Protein AF-A0A7S2LAG7-F1 (afdb_monomer)

Structure (mmCIF, N/CA/C/O backbone):
data_AF-A0A7S2LAG7-F1
#
_entry.id   AF-A0A7S2LAG7-F1
#
loop_
_atom_site.group_PDB
_atom_site.id
_atom_site.type_symbol
_atom_site.label_atom_id
_atom_site.label_alt_id
_atom_site.label_comp_id
_atom_site.label_asym_id
_atom_site.label_entity_id
_atom_site.label_seq_id
_atom_site.pdbx_PDB_ins_code
_atom_site.Cartn_x
_atom_site.Cartn_y
_atom_site.Cartn_z
_atom_site.occupancy
_atom_site.B_iso_or_equiv
_atom_site.auth_seq_id
_atom_site.auth_comp_id
_atom_site.auth_asym_id
_atom_site.auth_atom_id
_atom_site.pdbx_PDB_model_num
ATOM 1 N N . MET A 1 1 ? -1.759 -16.538 -9.264 1.00 62.31 1 MET A N 1
ATOM 2 C CA . MET A 1 1 ? -2.718 -16.82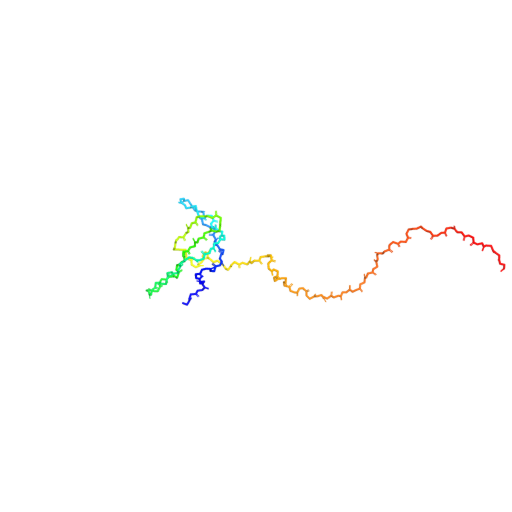0 -8.169 1.00 62.31 1 MET A CA 1
ATOM 3 C C . MET A 1 1 ? -2.708 -15.567 -7.335 1.00 62.31 1 MET A C 1
ATOM 5 O O . MET A 1 1 ? -1.710 -15.325 -6.679 1.00 62.31 1 MET A O 1
ATOM 9 N N . THR A 1 2 ? -3.761 -14.762 -7.422 1.00 73.06 2 THR A N 1
ATOM 10 C CA . THR A 1 2 ? -3.742 -13.407 -6.869 1.00 73.06 2 THR A CA 1
ATOM 11 C C . THR A 1 2 ? -3.746 -13.427 -5.341 1.00 73.06 2 THR A C 1
ATOM 13 O O . THR A 1 2 ? -4.659 -13.990 -4.736 1.00 73.06 2 THR A O 1
ATOM 16 N N . ILE A 1 3 ? -2.743 -12.801 -4.720 1.00 86.94 3 ILE A N 1
ATOM 17 C CA . ILE A 1 3 ? -2.583 -12.782 -3.255 1.00 86.94 3 ILE A CA 1
ATOM 18 C C . ILE A 1 3 ? -3.537 -11.777 -2.604 1.00 86.94 3 ILE A C 1
ATOM 20 O O . ILE A 1 3 ? -4.128 -12.074 -1.566 1.00 86.94 3 ILE A O 1
ATOM 24 N N . PHE A 1 4 ? -3.729 -10.611 -3.226 1.00 90.88 4 PHE A N 1
ATOM 25 C CA . PHE A 1 4 ? -4.628 -9.570 -2.729 1.00 90.88 4 PHE A CA 1
ATOM 26 C C . PHE A 1 4 ? -5.720 -9.244 -3.745 1.00 90.88 4 PHE A C 1
ATOM 28 O O . PHE A 1 4 ? -5.447 -8.912 -4.895 1.00 90.88 4 PHE A O 1
ATOM 35 N N . THR A 1 5 ? -6.979 -9.300 -3.325 1.00 92.56 5 THR A N 1
ATOM 36 C CA . THR A 1 5 ? -8.114 -8.967 -4.192 1.00 92.56 5 THR A CA 1
ATOM 37 C C . THR A 1 5 ? -8.382 -7.466 -4.210 1.00 92.56 5 THR A C 1
ATOM 39 O O . THR A 1 5 ? -8.105 -6.761 -3.240 1.00 92.56 5 THR A O 1
ATOM 42 N N . VAL A 1 6 ? -9.006 -6.974 -5.282 1.00 94.38 6 VAL A N 1
ATOM 43 C CA . VAL A 1 6 ? -9.518 -5.595 -5.335 1.00 94.38 6 VAL A CA 1
ATOM 44 C C . VAL A 1 6 ? -10.448 -5.339 -4.140 1.00 94.38 6 VAL A C 1
ATOM 46 O O . VAL A 1 6 ? -11.288 -6.170 -3.800 1.00 94.38 6 VAL A O 1
ATOM 49 N N . GLY A 1 7 ? -10.261 -4.200 -3.477 1.00 93.44 7 GLY A N 1
ATOM 50 C CA . GLY A 1 7 ? -10.945 -3.804 -2.247 1.00 93.44 7 GLY A CA 1
ATOM 51 C C . GLY A 1 7 ? -10.251 -4.243 -0.954 1.00 93.44 7 GLY A C 1
ATOM 52 O O . GLY A 1 7 ? -10.613 -3.741 0.109 1.00 93.44 7 GLY A O 1
ATOM 53 N N . ALA A 1 8 ? -9.246 -5.125 -1.010 1.00 92.75 8 ALA A N 1
ATOM 54 C CA . ALA A 1 8 ? -8.500 -5.528 0.179 1.00 92.75 8 ALA A CA 1
ATOM 55 C C . ALA A 1 8 ? -7.652 -4.368 0.721 1.00 92.75 8 ALA A C 1
ATOM 57 O O . ALA A 1 8 ? -6.981 -3.672 -0.045 1.00 92.75 8 ALA A O 1
ATOM 58 N N . LEU A 1 9 ? -7.668 -4.185 2.044 1.00 94.25 9 LEU A N 1
ATOM 59 C CA . LEU A 1 9 ? -6.744 -3.286 2.728 1.00 94.25 9 LEU A CA 1
ATOM 60 C C . LEU A 1 9 ? -5.373 -3.945 2.844 1.00 94.25 9 LEU A C 1
ATOM 62 O O . LEU A 1 9 ? -5.244 -5.089 3.280 1.00 94.25 9 LEU A O 1
ATOM 66 N N . VAL A 1 10 ? -4.350 -3.186 2.481 1.00 94.81 10 VAL A N 1
ATOM 67 C CA . VAL A 1 10 ? -2.952 -3.598 2.520 1.00 94.81 10 VAL A CA 1
ATOM 68 C C . VAL A 1 10 ? -2.097 -2.485 3.107 1.00 94.81 10 VAL A C 1
ATOM 70 O O . VAL A 1 10 ? -2.475 -1.309 3.107 1.00 94.81 10 VAL A O 1
ATOM 73 N N . ASN A 1 11 ? -0.927 -2.859 3.612 1.00 94.62 11 ASN A N 1
ATOM 74 C CA . ASN A 1 11 ? 0.074 -1.918 4.083 1.00 94.62 11 ASN A CA 1
ATOM 75 C C . ASN A 1 11 ? 1.255 -1.897 3.109 1.00 94.62 11 ASN A C 1
ATOM 77 O O . ASN A 1 11 ? 1.912 -2.919 2.910 1.00 94.62 11 ASN A O 1
ATOM 81 N N . VAL A 1 12 ? 1.526 -0.740 2.507 1.00 94.56 12 VAL A N 1
ATOM 82 C CA . VAL A 1 12 ? 2.618 -0.559 1.544 1.00 94.56 12 VAL A CA 1
ATOM 83 C C . VAL A 1 12 ? 3.857 -0.022 2.255 1.00 94.56 12 VAL A C 1
ATOM 85 O O . VAL A 1 12 ? 3.775 0.942 3.019 1.00 94.56 12 VAL A O 1
ATOM 88 N N . GLN A 1 13 ? 5.019 -0.611 1.987 1.00 92.62 13 GLN A N 1
ATOM 89 C CA . GLN A 1 13 ? 6.294 -0.146 2.527 1.00 92.62 13 GLN A CA 1
ATOM 90 C C . GLN A 1 13 ? 6.765 1.161 1.875 1.00 92.62 13 GLN A C 1
ATOM 92 O O . GLN A 1 13 ? 6.584 1.393 0.676 1.00 92.62 13 GLN A O 1
ATOM 97 N N . SER A 1 14 ? 7.424 2.003 2.671 1.00 90.12 14 SER A N 1
ATOM 98 C CA . SER A 1 14 ? 8.034 3.247 2.207 1.00 90.12 14 SER A CA 1
ATOM 99 C C . SER A 1 14 ? 9.274 2.981 1.349 1.00 90.12 14 SER A C 1
ATOM 101 O O . SER A 1 14 ? 10.158 2.225 1.751 1.00 90.12 14 SER A O 1
ATOM 103 N N . ARG A 1 15 ? 9.393 3.675 0.217 1.00 88.81 15 ARG A N 1
ATOM 104 C CA . ARG A 1 15 ? 10.578 3.692 -0.650 1.00 88.81 15 ARG A CA 1
ATOM 105 C C . ARG A 1 15 ? 11.042 5.136 -0.816 1.00 88.81 15 ARG A C 1
ATOM 107 O O . ARG A 1 15 ? 10.469 5.898 -1.595 1.00 88.81 15 ARG A O 1
ATOM 114 N N . THR A 1 16 ? 12.076 5.511 -0.069 1.00 80.44 16 THR A N 1
ATOM 115 C CA . THR A 1 16 ? 12.672 6.855 -0.091 1.00 80.44 16 THR A CA 1
ATOM 116 C C . THR A 1 16 ? 14.145 6.756 -0.481 1.00 80.44 16 THR A C 1
ATOM 118 O O . THR A 1 16 ? 15.016 6.544 0.359 1.00 80.44 16 THR A O 1
ATOM 121 N N . TRP A 1 17 ? 14.414 6.873 -1.774 1.00 78.62 17 TRP A N 1
ATOM 122 C CA . TRP A 1 17 ? 15.747 6.889 -2.380 1.00 78.62 17 TRP A CA 1
ATOM 123 C C . TRP A 1 17 ? 15.907 8.210 -3.135 1.00 78.62 17 TRP A C 1
ATOM 125 O O . TRP A 1 17 ? 14.916 8.900 -3.376 1.00 78.62 17 TRP A O 1
ATOM 135 N N . ALA A 1 18 ? 17.138 8.623 -3.450 1.00 78.38 18 ALA A N 1
ATOM 136 C CA . ALA A 1 18 ? 17.372 9.904 -4.119 1.00 78.38 18 ALA A CA 1
ATOM 137 C C . ALA A 1 18 ? 16.544 9.990 -5.418 1.00 78.38 18 ALA A C 1
ATOM 139 O O . ALA A 1 18 ? 16.744 9.205 -6.339 1.00 78.38 18 ALA A O 1
ATOM 140 N N . GLY A 1 19 ? 15.585 10.920 -5.465 1.00 80.56 19 GLY A N 1
ATOM 141 C CA . GLY A 1 19 ? 14.668 11.093 -6.598 1.00 80.56 19 GLY A CA 1
ATOM 142 C C . GLY A 1 19 ? 13.320 10.365 -6.492 1.00 80.56 19 GLY A C 1
ATOM 143 O O . GLY A 1 19 ? 12.457 10.603 -7.333 1.00 80.56 19 GLY A O 1
ATOM 144 N N . ILE A 1 20 ? 13.081 9.540 -5.466 1.00 80.88 20 ILE A N 1
ATOM 145 C CA . ILE A 1 20 ? 11.794 8.861 -5.249 1.00 80.88 20 ILE A CA 1
ATOM 146 C C . ILE A 1 20 ? 11.289 9.090 -3.824 1.00 80.88 20 ILE A C 1
ATOM 148 O O . ILE A 1 20 ? 11.942 8.752 -2.841 1.00 80.88 20 ILE A O 1
ATOM 152 N N . ASN A 1 21 ? 10.074 9.638 -3.736 1.00 80.31 21 ASN A N 1
ATOM 153 C CA . ASN A 1 21 ? 9.363 9.895 -2.489 1.00 80.31 21 ASN A CA 1
ATOM 154 C C . ASN A 1 21 ? 8.037 9.123 -2.469 1.00 80.31 21 ASN A C 1
ATOM 156 O O . ASN A 1 21 ? 6.983 9.658 -2.825 1.00 80.31 21 ASN A O 1
ATOM 160 N N . LYS A 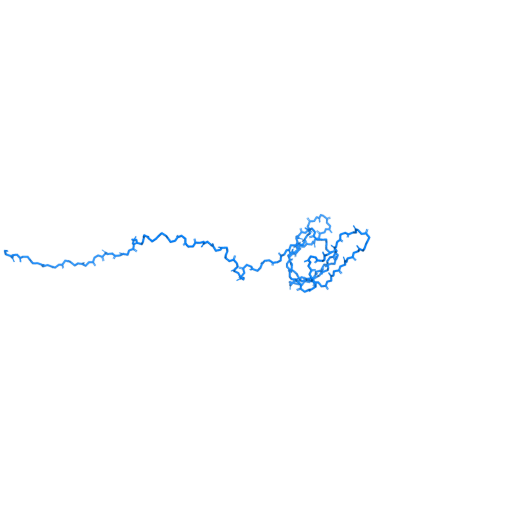1 22 ? 8.100 7.837 -2.109 1.00 84.25 22 LYS A N 1
ATOM 161 C CA . LYS A 1 22 ? 6.918 7.002 -1.873 1.00 84.25 22 LYS A CA 1
ATOM 162 C C . LYS A 1 22 ? 6.849 6.696 -0.378 1.00 84.25 22 LYS A C 1
ATOM 164 O O . LYS A 1 22 ? 7.519 5.765 0.066 1.00 84.25 22 LYS A O 1
ATOM 169 N N . PRO A 1 23 ? 6.082 7.465 0.416 1.00 79.12 23 PRO A N 1
ATOM 170 C CA . PRO A 1 23 ? 6.013 7.252 1.861 1.00 79.12 23 PRO A CA 1
ATOM 171 C C . PRO A 1 23 ? 5.358 5.914 2.231 1.00 79.12 23 PRO A C 1
ATOM 173 O O . PRO A 1 23 ? 5.512 5.463 3.360 1.00 79.12 23 PRO A O 1
ATOM 176 N N . GLY A 1 24 ? 4.665 5.264 1.289 1.00 88.69 24 GLY A N 1
ATOM 177 C CA . GLY A 1 24 ? 3.888 4.061 1.560 1.00 88.69 24 GLY A CA 1
ATOM 178 C C . GLY A 1 24 ? 2.696 4.368 2.467 1.00 88.69 24 GLY A C 1
ATOM 179 O O . GLY A 1 24 ? 2.163 5.481 2.461 1.00 88.69 24 GLY A O 1
ATOM 180 N N . GLY A 1 25 ? 2.289 3.375 3.252 1.00 91.62 25 GLY A N 1
ATOM 181 C CA . GLY A 1 25 ? 1.179 3.457 4.194 1.00 91.62 25 GLY A CA 1
ATOM 182 C C . GLY A 1 25 ? 0.004 2.559 3.819 1.00 91.62 25 GLY A C 1
ATOM 183 O O . GLY A 1 25 ? 0.095 1.691 2.951 1.00 91.62 25 GLY A O 1
ATOM 184 N N . VAL A 1 26 ? -1.118 2.767 4.505 1.00 93.94 26 VAL A N 1
ATOM 185 C CA . VAL A 1 26 ? -2.313 1.931 4.359 1.00 93.94 26 VAL A CA 1
ATOM 186 C C . VAL A 1 26 ? -3.124 2.365 3.141 1.00 93.94 26 VAL A C 1
ATOM 188 O O . VAL A 1 26 ? -3.454 3.546 2.973 1.00 93.94 26 VAL A O 1
ATOM 191 N N . GLY A 1 27 ? -3.487 1.398 2.304 1.00 94.44 27 GLY A N 1
ATOM 192 C CA . GLY A 1 27 ? -4.292 1.624 1.111 1.00 94.44 27 GLY A CA 1
ATOM 193 C C . GLY A 1 27 ? -5.150 0.422 0.748 1.00 94.44 27 GLY A C 1
ATOM 194 O O . GLY A 1 27 ? -4.954 -0.678 1.255 1.00 94.44 27 GLY A O 1
ATOM 195 N N . ALA A 1 28 ? -6.121 0.650 -0.128 1.00 94.88 28 ALA A N 1
ATOM 196 C CA . ALA A 1 28 ? -6.949 -0.398 -0.702 1.00 94.88 28 ALA A CA 1
ATOM 197 C C . ALA A 1 28 ? -6.460 -0.747 -2.110 1.00 94.88 28 ALA A C 1
ATOM 199 O O . ALA A 1 28 ? -6.136 0.147 -2.900 1.00 94.88 28 ALA A O 1
ATOM 200 N N . VAL A 1 29 ? -6.450 -2.036 -2.440 1.00 95.56 29 VAL A N 1
ATOM 201 C CA . VAL A 1 29 ? -6.174 -2.503 -3.803 1.00 95.56 29 VAL A CA 1
ATOM 202 C C . VAL A 1 29 ? -7.308 -2.048 -4.721 1.00 95.56 29 VAL A C 1
ATOM 204 O O . VAL A 1 29 ? -8.473 -2.351 -4.484 1.00 95.56 29 VAL A O 1
ATOM 207 N N . CYS A 1 30 ? -6.980 -1.309 -5.771 1.00 94.69 30 CYS A N 1
ATOM 208 C CA . CYS A 1 30 ? -7.920 -0.810 -6.774 1.00 94.69 30 CYS A CA 1
ATOM 209 C C . CYS A 1 30 ? -7.854 -1.628 -8.074 1.00 94.69 30 CYS A C 1
ATOM 211 O O . CYS A 1 30 ? -8.848 -1.741 -8.787 1.00 94.69 30 CYS A O 1
ATOM 213 N N . GLY A 1 31 ? -6.699 -2.227 -8.367 1.00 92.25 31 GLY A N 1
ATOM 214 C CA . GLY A 1 31 ? -6.476 -3.018 -9.570 1.00 92.25 31 GLY A CA 1
ATOM 215 C C . GLY A 1 31 ? -5.359 -4.032 -9.371 1.00 92.25 31 GLY A C 1
ATOM 216 O O . GLY A 1 31 ? -4.449 -3.815 -8.568 1.00 92.25 31 GLY A O 1
ATOM 217 N N . VAL A 1 32 ? -5.453 -5.138 -10.101 1.00 92.00 32 VAL A N 1
ATOM 218 C CA . VAL A 1 32 ? -4.448 -6.200 -10.126 1.00 92.00 32 VAL A CA 1
ATOM 219 C C . VAL A 1 32 ? -4.074 -6.433 -11.578 1.00 92.00 32 VAL A C 1
ATOM 221 O O . VAL A 1 32 ? -4.947 -6.684 -12.408 1.00 92.00 32 VAL A O 1
ATOM 224 N N . HIS A 1 33 ? -2.782 -6.351 -11.867 1.00 88.44 33 HIS A N 1
ATOM 225 C CA . HIS A 1 33 ? -2.214 -6.639 -13.174 1.00 88.44 33 HIS A CA 1
ATOM 226 C C . HIS A 1 33 ? -1.411 -7.929 -13.053 1.00 88.44 33 HIS A C 1
ATOM 228 O O . HIS A 1 33 ? -0.324 -7.950 -12.472 1.00 88.44 33 HIS A O 1
ATOM 234 N N . CYS A 1 34 ? -1.978 -9.012 -13.576 1.00 79.75 34 CYS A N 1
ATOM 235 C CA . CYS A 1 34 ? -1.260 -10.258 -13.798 1.00 79.75 34 CYS A CA 1
ATOM 236 C C . CYS A 1 34 ? -0.709 -10.204 -15.225 1.00 79.75 34 CYS A C 1
ATOM 238 O O . CYS A 1 34 ? -1.490 -10.098 -16.168 1.00 79.75 34 CYS A O 1
ATOM 240 N N . GLN A 1 35 ? 0.612 -10.216 -15.384 1.00 76.06 35 GLN A N 1
ATOM 241 C CA . GLN A 1 35 ? 1.233 -10.370 -16.697 1.00 76.06 35 GLN A CA 1
ATOM 242 C C . GLN A 1 35 ? 1.492 -11.858 -16.938 1.00 76.06 35 GLN A C 1
ATOM 244 O O . GLN A 1 35 ? 2.165 -12.509 -16.143 1.00 76.06 35 GLN A O 1
ATOM 249 N N . ASP A 1 36 ? 0.933 -12.394 -18.025 1.00 67.31 36 ASP A N 1
ATOM 250 C CA . ASP A 1 36 ? 1.021 -13.818 -18.381 1.00 67.31 36 ASP A CA 1
ATOM 251 C C . ASP A 1 36 ? 2.454 -14.264 -18.756 1.00 67.31 36 ASP A C 1
ATOM 253 O O . ASP A 1 36 ? 2.745 -15.458 -18.794 1.00 67.31 36 ASP A O 1
ATOM 257 N N . ASP A 1 37 ? 3.376 -13.316 -18.959 1.00 70.69 37 ASP A N 1
ATOM 258 C CA . ASP A 1 37 ? 4.742 -13.542 -19.458 1.00 70.69 37 ASP A CA 1
ATOM 259 C C . ASP A 1 37 ? 5.791 -13.848 -18.363 1.00 70.69 37 ASP A C 1
ATOM 261 O O . ASP A 1 37 ? 6.996 -13.767 -18.603 1.00 70.69 37 ASP A O 1
ATOM 265 N N . GLY A 1 38 ? 5.359 -14.212 -17.151 1.00 65.31 38 GLY A N 1
ATOM 266 C CA . GLY A 1 38 ? 6.260 -14.558 -16.042 1.00 65.31 38 GLY A CA 1
ATOM 267 C C . GLY A 1 38 ? 6.830 -13.360 -15.273 1.00 65.31 38 GLY A C 1
ATOM 268 O O . GLY A 1 38 ? 7.780 -13.528 -14.510 1.00 65.31 38 GLY A O 1
ATOM 269 N N . GLU A 1 39 ? 6.260 -12.166 -15.453 1.00 71.44 39 GLU A N 1
ATOM 270 C CA . GLU A 1 39 ? 6.549 -11.006 -14.603 1.00 71.44 39 GLU A CA 1
ATOM 271 C C . GLU A 1 39 ? 5.789 -11.072 -13.267 1.00 71.44 39 GLU A C 1
ATOM 273 O O . GLU A 1 39 ? 4.719 -11.676 -13.160 1.00 71.44 39 GLU A O 1
ATOM 278 N N . ASP A 1 40 ? 6.337 -10.409 -12.244 1.00 80.38 40 ASP A N 1
ATOM 279 C CA . ASP A 1 40 ? 5.711 -10.305 -10.926 1.00 80.38 40 ASP A CA 1
ATOM 280 C C . ASP A 1 40 ? 4.352 -9.588 -10.988 1.00 80.38 40 ASP A C 1
ATOM 282 O O . ASP A 1 40 ? 4.178 -8.587 -11.689 1.00 80.38 40 ASP A O 1
ATOM 286 N N . GLU A 1 41 ? 3.386 -10.076 -10.202 1.00 87.25 41 GLU A N 1
ATOM 287 C CA . GLU A 1 41 ? 2.068 -9.448 -10.068 1.00 87.25 41 GLU A CA 1
ATOM 288 C C . GLU A 1 41 ? 2.210 -8.005 -9.550 1.00 87.25 41 GLU A C 1
ATOM 290 O O . GLU A 1 41 ? 2.853 -7.741 -8.525 1.00 87.25 41 GLU A O 1
ATOM 295 N N . LYS A 1 42 ? 1.567 -7.065 -10.250 1.00 91.12 42 LYS A N 1
ATOM 296 C CA . LYS A 1 42 ? 1.599 -5.635 -9.930 1.00 91.12 42 LYS A CA 1
ATOM 297 C C . LYS A 1 42 ? 0.233 -5.168 -9.450 1.00 91.12 42 LYS A C 1
ATOM 299 O O . LYS A 1 42 ? -0.801 -5.501 -10.030 1.00 91.12 42 LYS A O 1
ATOM 304 N N . TYR A 1 43 ? 0.233 -4.337 -8.417 1.00 93.06 43 TYR A N 1
ATOM 305 C CA . TYR A 1 43 ? -0.983 -3.894 -7.747 1.00 93.06 43 TYR A CA 1
ATOM 306 C C . TYR A 1 43 ? -1.122 -2.374 -7.800 1.00 93.06 43 TYR A C 1
ATOM 308 O O . TYR A 1 43 ? -0.181 -1.629 -7.520 1.00 93.06 43 TYR A O 1
ATOM 316 N N . ASP A 1 44 ? -2.322 -1.907 -8.123 1.00 94.44 44 ASP A N 1
ATOM 317 C CA . ASP A 1 44 ? -2.675 -0.495 -8.034 1.00 94.44 44 ASP A CA 1
ATOM 318 C C . ASP A 1 44 ? -3.316 -0.230 -6.674 1.00 94.44 44 ASP A C 1
ATOM 320 O O . ASP A 1 44 ? -4.327 -0.843 -6.330 1.00 94.44 44 ASP A O 1
ATOM 324 N N . ILE A 1 45 ? -2.751 0.697 -5.904 1.00 94.88 45 ILE A N 1
ATOM 325 C CA . ILE A 1 45 ? -3.154 0.999 -4.531 1.00 94.88 45 ILE A CA 1
ATOM 326 C C . ILE A 1 45 ? -3.712 2.416 -4.444 1.00 94.88 45 ILE A C 1
ATOM 328 O O . ILE A 1 45 ? -3.093 3.386 -4.887 1.00 94.88 45 ILE A O 1
ATOM 332 N N . LYS A 1 46 ? -4.877 2.552 -3.810 1.00 95.31 46 LYS A N 1
ATOM 333 C CA . LYS A 1 46 ? -5.457 3.838 -3.425 1.00 95.31 46 LYS A CA 1
ATOM 334 C C . LYS A 1 46 ? -5.274 4.039 -1.925 1.00 95.31 46 LYS A C 1
ATOM 336 O O . LYS A 1 46 ? -5.848 3.299 -1.128 1.00 95.31 46 LYS A O 1
ATOM 341 N N . TYR A 1 47 ? -4.469 5.023 -1.540 1.00 94.38 47 TYR A N 1
ATOM 342 C CA . TYR A 1 47 ? -4.146 5.264 -0.135 1.00 94.38 47 TYR A CA 1
ATOM 343 C C . TYR A 1 47 ? -5.330 5.876 0.616 1.00 94.38 47 TYR A C 1
ATOM 345 O O . TYR A 1 47 ? -6.040 6.735 0.089 1.00 94.38 47 TYR A O 1
ATOM 353 N N . VAL A 1 48 ? -5.517 5.459 1.872 1.00 92.31 48 VAL A N 1
ATOM 354 C CA . VAL A 1 48 ? -6.626 5.928 2.724 1.00 92.31 48 VAL A CA 1
ATOM 355 C C . VAL A 1 48 ? -6.502 7.425 3.023 1.00 92.31 48 VAL A C 1
ATOM 357 O O . VAL A 1 48 ? -7.497 8.142 3.008 1.00 92.31 48 VAL A O 1
ATOM 360 N N . LEU A 1 49 ? -5.275 7.912 3.229 1.00 88.19 49 LEU A N 1
ATOM 361 C CA . LEU A 1 49 ? -4.982 9.329 3.489 1.00 88.19 49 LEU A CA 1
ATOM 362 C C . LEU A 1 49 ? -4.898 10.181 2.210 1.00 88.19 49 LEU A C 1
ATOM 364 O O . LEU A 1 49 ? -4.548 11.358 2.270 1.00 88.19 49 LEU A O 1
ATOM 368 N N . GLY A 1 50 ? -5.243 9.601 1.059 1.00 87.81 50 GLY A N 1
ATOM 369 C CA . GLY A 1 50 ? -5.215 10.265 -0.237 1.00 87.81 50 GLY A CA 1
ATOM 370 C C . GLY A 1 50 ? -3.968 9.947 -1.060 1.00 87.81 50 GLY A C 1
ATOM 371 O O . GLY A 1 50 ? -2.925 9.543 -0.552 1.00 87.81 50 GLY A O 1
ATOM 372 N N . GLY A 1 51 ? -4.100 10.130 -2.373 1.00 90.69 51 GLY A N 1
ATOM 373 C CA . GLY A 1 51 ? -3.104 9.703 -3.352 1.00 90.69 51 GLY A CA 1
ATOM 374 C C . GLY A 1 51 ? -3.310 8.264 -3.828 1.00 90.69 51 GLY A C 1
ATOM 375 O O . GLY A 1 51 ? -4.118 7.500 -3.298 1.00 90.69 51 GLY A O 1
ATOM 376 N N . GLN A 1 52 ? -2.585 7.907 -4.882 1.00 91.62 52 GLN A N 1
ATOM 377 C CA . GLN A 1 52 ? -2.604 6.567 -5.456 1.00 91.62 52 GLN A CA 1
ATOM 378 C C . GLN A 1 52 ? -1.215 6.200 -5.962 1.00 91.62 52 GLN A C 1
ATOM 380 O O . GLN A 1 52 ? -0.445 7.064 -6.393 1.00 91.62 52 GLN A O 1
ATOM 385 N N . GLU A 1 53 ? -0.921 4.912 -5.951 1.00 91.06 53 GLU A N 1
ATOM 386 C CA . GLU A 1 53 ? 0.284 4.353 -6.535 1.00 91.06 53 GLU A CA 1
ATOM 387 C C . GLU A 1 53 ? -0.095 3.226 -7.480 1.00 91.06 53 GLU A C 1
ATOM 389 O O . GLU A 1 53 ? -0.937 2.396 -7.155 1.00 91.06 53 GLU A O 1
ATOM 394 N N . LYS A 1 54 ? 0.492 3.239 -8.673 1.00 92.25 54 LYS A N 1
ATOM 395 C CA . LYS A 1 54 ? 0.219 2.245 -9.704 1.00 92.25 54 LYS A CA 1
ATOM 396 C C . LYS A 1 54 ? 1.414 1.329 -9.868 1.00 92.25 54 LYS A C 1
ATOM 398 O O . LYS A 1 54 ? 2.548 1.798 -9.771 1.00 92.25 54 LYS A O 1
ATOM 403 N N . GLY A 1 55 ? 1.143 0.066 -10.164 1.00 90.94 55 GLY A N 1
ATOM 404 C CA . GLY A 1 55 ? 2.176 -0.908 -10.488 1.00 90.94 55 GLY A CA 1
ATOM 405 C C . GLY A 1 55 ? 3.104 -1.256 -9.321 1.00 90.94 55 GLY A C 1
ATOM 406 O O . GLY A 1 55 ? 4.305 -1.399 -9.524 1.00 90.94 55 GLY A O 1
ATOM 407 N N . VAL A 1 56 ? 2.579 -1.335 -8.097 1.00 91.44 56 VAL A N 1
ATOM 408 C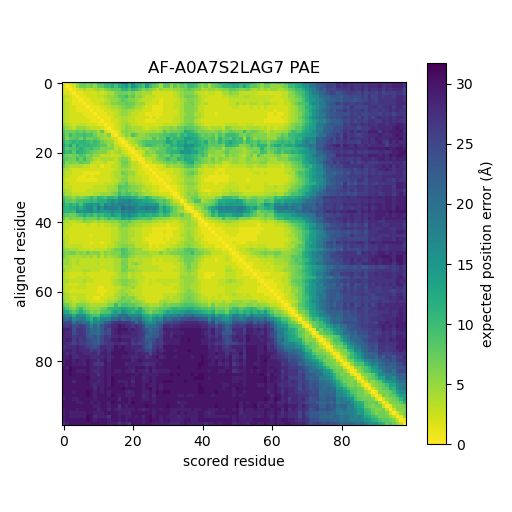 CA . VAL A 1 56 ? 3.365 -1.688 -6.910 1.00 91.44 56 VAL A CA 1
ATOM 409 C C . VAL A 1 56 ? 3.656 -3.187 -6.911 1.00 91.44 56 VAL A C 1
ATOM 411 O O . VAL A 1 56 ? 2.729 -3.995 -6.978 1.00 91.44 56 VAL A O 1
ATOM 414 N N . SER A 1 57 ? 4.935 -3.544 -6.815 1.00 91.31 57 SER A N 1
ATOM 415 C CA . SER A 1 57 ? 5.383 -4.931 -6.688 1.00 91.31 57 SER A CA 1
ATOM 416 C C . SER A 1 57 ? 4.949 -5.543 -5.358 1.00 91.31 57 SER A C 1
ATOM 418 O O . SER A 1 57 ? 4.969 -4.878 -4.317 1.00 91.31 57 SER A O 1
ATOM 420 N N . LEU A 1 58 ? 4.629 -6.836 -5.385 1.00 90.06 58 LEU A N 1
ATOM 421 C CA . LEU A 1 58 ? 4.212 -7.608 -4.214 1.00 90.06 58 LEU A CA 1
ATOM 422 C C . LEU A 1 58 ? 5.199 -7.525 -3.035 1.00 90.06 58 LEU A C 1
ATOM 424 O O . LEU A 1 58 ? 4.772 -7.499 -1.887 1.00 90.06 58 LEU A O 1
ATOM 428 N N . GLU A 1 59 ? 6.504 -7.433 -3.301 1.00 91.12 59 GLU A N 1
ATOM 429 C CA . GLU A 1 59 ? 7.553 -7.338 -2.270 1.00 91.12 59 GLU A CA 1
ATOM 430 C C . GLU A 1 59 ? 7.371 -6.148 -1.306 1.00 91.12 59 GLU A C 1
ATOM 432 O O . GLU A 1 59 ? 7.818 -6.195 -0.160 1.00 91.12 59 GLU A O 1
ATOM 437 N N . PHE A 1 60 ? 6.675 -5.093 -1.746 1.00 91.25 60 PHE A N 1
ATOM 438 C CA . PHE A 1 60 ? 6.417 -3.897 -0.944 1.00 91.25 60 PHE A CA 1
ATOM 439 C C . PHE A 1 60 ? 5.032 -3.892 -0.293 1.00 91.25 60 PHE A C 1
ATOM 441 O O . PHE A 1 60 ? 4.687 -2.906 0.358 1.00 91.25 60 PHE A O 1
ATOM 448 N N . ILE A 1 61 ? 4.229 -4.945 -0.467 1.00 92.44 61 ILE A N 1
ATOM 449 C CA . ILE A 1 61 ? 2.842 -5.015 -0.002 1.00 92.44 61 ILE A CA 1
ATOM 450 C C . ILE A 1 61 ? 2.723 -6.097 1.068 1.00 92.44 61 ILE A C 1
ATOM 452 O O . ILE A 1 61 ? 2.976 -7.274 0.826 1.00 92.44 61 ILE A O 1
ATOM 456 N N . GLY A 1 62 ? 2.295 -5.693 2.260 1.00 92.94 62 GLY A N 1
ATOM 457 C CA . GLY A 1 62 ? 1.967 -6.596 3.357 1.00 92.94 62 GLY A CA 1
ATOM 458 C C . GLY A 1 62 ? 0.467 -6.617 3.668 1.00 92.94 62 GLY A C 1
ATOM 459 O O . GLY A 1 62 ? -0.244 -5.657 3.348 1.00 92.94 62 GLY A O 1
ATOM 460 N N . PRO A 1 63 ? -0.028 -7.678 4.332 1.00 91.75 63 PRO A N 1
ATOM 461 C CA . PRO A 1 63 ? -1.390 -7.698 4.849 1.00 91.75 63 PRO A CA 1
ATOM 462 C C . PRO A 1 63 ? -1.603 -6.547 5.839 1.00 91.75 63 PRO A C 1
ATOM 464 O O . PRO A 1 63 ? -0.718 -6.210 6.630 1.00 91.75 63 PRO A O 1
ATOM 467 N N . TYR A 1 64 ? -2.783 -5.932 5.788 1.00 92.12 64 TYR A N 1
ATOM 468 C CA . TYR A 1 64 ? -3.185 -4.957 6.794 1.00 92.12 64 TYR A CA 1
ATOM 469 C C . TYR A 1 64 ? -3.695 -5.680 8.047 1.00 92.12 64 TYR A C 1
ATOM 471 O O . TYR A 1 64 ? -4.688 -6.402 7.991 1.00 92.12 64 TYR A O 1
ATOM 479 N N . GLU A 1 65 ? -3.026 -5.466 9.179 1.00 86.56 65 GLU A N 1
ATOM 480 C CA . GLU A 1 65 ? -3.443 -5.988 10.482 1.00 86.56 65 GLU A CA 1
ATOM 481 C C . GLU A 1 65 ? -4.173 -4.893 11.265 1.00 86.56 65 GLU A C 1
ATOM 483 O O . GLU A 1 65 ? -3.581 -3.879 11.650 1.00 86.56 65 GLU A O 1
ATOM 488 N N . ASP A 1 66 ? -5.465 -5.097 11.526 1.00 78.50 66 ASP A N 1
ATOM 489 C CA . ASP A 1 66 ? -6.238 -4.189 12.368 1.00 78.50 66 ASP A CA 1
ATOM 490 C C . ASP A 1 66 ? -5.931 -4.464 13.848 1.00 78.50 66 ASP A C 1
ATOM 492 O O . ASP A 1 66 ? -6.492 -5.370 14.475 1.00 78.50 66 ASP A O 1
ATOM 496 N N . LEU A 1 67 ? -5.035 -3.650 14.409 1.00 69.50 67 LEU A N 1
ATOM 497 C CA . LEU A 1 67 ? -4.648 -3.689 15.820 1.00 69.50 67 LEU A CA 1
ATOM 498 C C . LEU A 1 67 ? -5.829 -3.425 16.775 1.00 69.50 67 LEU A C 1
ATOM 500 O O . LEU A 1 67 ? -5.769 -3.848 17.931 1.00 69.50 67 LEU A O 1
ATOM 504 N N . ALA A 1 68 ? -6.907 -2.776 16.316 1.00 66.06 68 ALA A N 1
ATOM 505 C CA . ALA A 1 68 ? -8.117 -2.555 17.108 1.00 66.0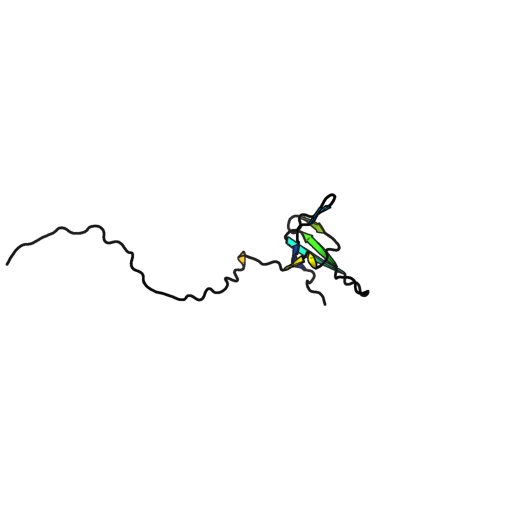6 68 ALA A CA 1
ATOM 506 C C . ALA A 1 68 ? -9.053 -3.778 17.110 1.00 66.06 68 ALA A C 1
ATOM 508 O O . ALA A 1 68 ? -9.795 -3.977 18.072 1.00 66.06 68 ALA A O 1
ATOM 509 N N . SER A 1 69 ? -8.973 -4.645 16.093 1.00 58.00 69 SER A N 1
ATOM 510 C CA . SER A 1 69 ? -9.797 -5.862 15.980 1.00 58.00 69 SER A CA 1
ATOM 511 C C . SER A 1 69 ? -9.371 -7.011 16.903 1.00 58.00 69 SER A C 1
ATOM 513 O O . SER A 1 69 ? -10.052 -8.033 16.979 1.00 58.00 69 SER A O 1
ATOM 515 N N . GLY A 1 70 ? -8.277 -6.848 17.654 1.00 52.28 70 GLY A N 1
ATOM 516 C CA . GLY A 1 70 ? -8.032 -7.644 18.850 1.00 52.28 70 GLY A CA 1
ATOM 517 C C . GLY A 1 70 ? -8.014 -9.155 18.621 1.00 52.28 70 GLY A C 1
ATOM 518 O O . GLY A 1 70 ? -8.659 -9.897 19.361 1.00 52.28 70 GLY A O 1
ATOM 519 N N . LYS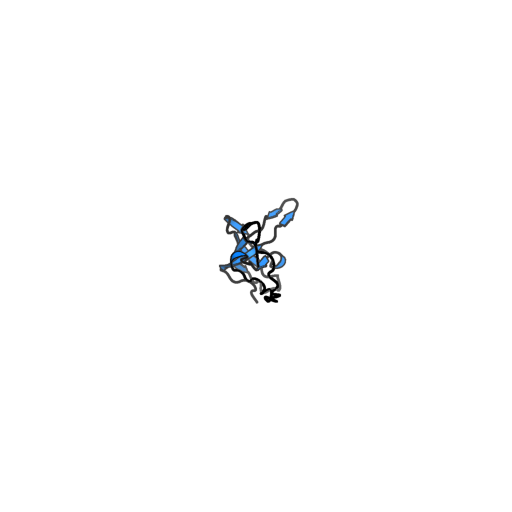 A 1 71 ? -7.156 -9.660 17.728 1.00 50.72 71 LYS A N 1
ATOM 520 C CA . LYS A 1 71 ? -6.530 -10.964 18.000 1.00 50.72 71 LYS A CA 1
ATOM 521 C C . LYS A 1 71 ? -5.477 -10.759 19.084 1.00 50.72 71 LYS A C 1
ATOM 523 O O . LYS A 1 71 ? -4.273 -10.817 18.854 1.00 50.72 71 LYS A O 1
ATOM 528 N N . SER A 1 72 ? -5.966 -10.516 20.301 1.00 52.69 72 SER A N 1
ATOM 529 C CA . SER A 1 72 ? -5.228 -10.826 21.514 1.00 52.69 72 SER A CA 1
ATOM 530 C C . SER A 1 72 ? -4.839 -12.290 21.384 1.00 52.69 72 SER A C 1
ATOM 532 O O . SER A 1 72 ? -5.682 -13.180 21.521 1.00 52.69 72 SER A O 1
ATOM 534 N N . SER A 1 73 ? -3.576 -12.537 21.033 1.00 56.31 73 SER A N 1
ATOM 535 C CA . SER A 1 73 ? -2.958 -13.838 21.222 1.00 56.31 73 SER A CA 1
ATOM 536 C C . SER A 1 73 ? -3.315 -14.236 22.640 1.00 56.31 73 SER A C 1
ATOM 538 O O . SER A 1 73 ? -2.953 -13.538 23.591 1.00 56.31 73 SER A O 1
ATOM 540 N N . LYS A 1 74 ? -4.174 -15.253 22.753 1.00 51.84 74 LYS A N 1
ATOM 541 C CA . LYS A 1 74 ? -4.778 -15.715 23.993 1.00 51.84 74 LYS A CA 1
ATOM 542 C C . LYS A 1 74 ? -3.627 -16.128 24.894 1.00 51.84 74 LYS A C 1
ATOM 544 O O . LYS A 1 74 ? -3.236 -17.290 24.907 1.00 51.84 74 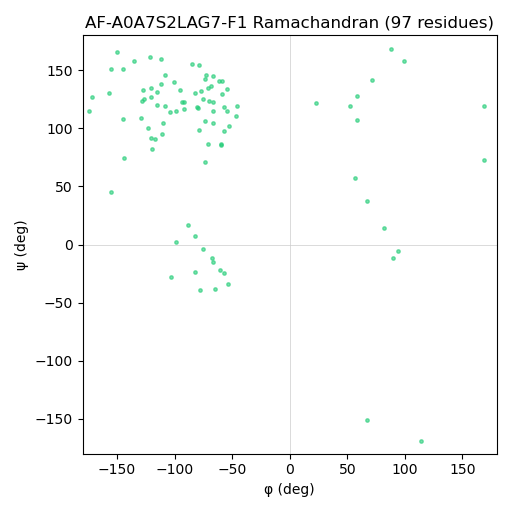LYS A O 1
ATOM 549 N N . ARG A 1 75 ? -3.068 -15.170 25.645 1.00 48.38 75 ARG A N 1
ATOM 550 C CA . ARG A 1 75 ? -2.258 -15.431 26.826 1.00 48.38 75 ARG A CA 1
ATOM 551 C C . ARG A 1 75 ? -3.196 -16.227 27.698 1.00 48.38 75 ARG A C 1
ATOM 553 O O . ARG A 1 75 ? -4.112 -15.677 28.310 1.00 48.38 75 ARG A O 1
ATOM 560 N N . THR A 1 76 ? -3.036 -17.544 27.645 1.00 54.91 76 THR A N 1
ATOM 561 C CA . THR A 1 76 ? -3.732 -18.474 28.511 1.00 54.91 76 THR A CA 1
ATOM 562 C C . THR A 1 76 ? -3.630 -17.885 29.902 1.00 54.91 76 THR A C 1
ATOM 564 O O . THR A 1 76 ? -2.521 -17.640 30.386 1.00 54.91 76 THR A O 1
ATOM 567 N N . ARG A 1 77 ? -4.779 -17.590 30.509 1.00 47.03 77 ARG A N 1
ATOM 568 C CA . ARG A 1 77 ? -4.861 -17.288 31.929 1.00 47.03 77 ARG A CA 1
ATOM 569 C C . ARG A 1 77 ? -4.337 -18.524 32.663 1.00 47.03 77 ARG A C 1
ATOM 571 O O . ARG A 1 77 ? -5.111 -19.397 33.033 1.00 47.03 77 ARG A O 1
ATOM 578 N N . ARG A 1 78 ? -3.020 -18.622 32.855 1.00 46.88 78 ARG A N 1
ATOM 579 C CA . ARG A 1 78 ? -2.459 -19.356 33.984 1.00 46.88 78 ARG A CA 1
ATOM 580 C C . ARG A 1 78 ? -2.785 -18.493 35.189 1.00 46.88 78 ARG A C 1
ATOM 582 O O . ARG A 1 78 ? -2.045 -17.575 35.528 1.00 46.88 78 ARG A O 1
ATOM 589 N N . GLY A 1 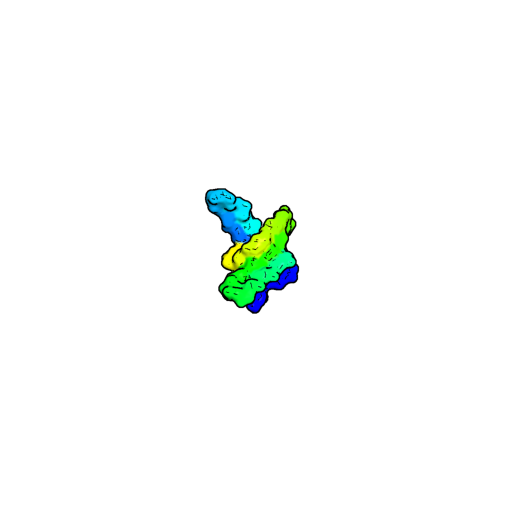79 ? -3.978 -18.716 35.732 1.00 44.97 79 GLY A N 1
ATOM 590 C CA . GLY A 1 79 ? -4.321 -18.222 37.049 1.00 44.97 79 GLY A CA 1
ATOM 591 C C . GLY A 1 79 ? -3.297 -18.777 38.028 1.00 44.97 79 GLY A C 1
ATOM 592 O O . GLY A 1 79 ? -3.169 -19.988 38.161 1.00 44.97 79 GLY A O 1
ATOM 593 N N . ASN A 1 80 ? -2.558 -17.887 38.678 1.00 51.62 80 ASN A N 1
ATOM 594 C CA . ASN A 1 80 ? -1.968 -18.177 39.971 1.00 51.62 80 ASN A CA 1
ATOM 595 C C . ASN A 1 80 ? -2.604 -17.194 40.949 1.00 51.62 80 ASN A C 1
ATOM 597 O O . ASN A 1 80 ? -2.185 -16.044 41.076 1.00 51.62 80 ASN A O 1
ATOM 601 N N . SER A 1 81 ? -3.708 -17.625 41.544 1.00 54.31 81 SER A N 1
ATOM 602 C CA . SER A 1 81 ? -4.380 -16.928 42.627 1.00 54.31 81 SER A CA 1
ATOM 603 C C . SER A 1 81 ? -3.480 -16.936 43.859 1.00 54.31 81 SER A C 1
ATOM 605 O O . SER A 1 81 ? -3.381 -17.952 44.537 1.00 54.31 81 SER A O 1
ATOM 607 N N . ASN A 1 82 ? -2.849 -15.803 44.160 1.00 44.97 82 ASN A N 1
ATOM 608 C CA . ASN A 1 82 ? -2.430 -15.475 45.520 1.00 44.97 82 ASN A CA 1
ATOM 609 C C . ASN A 1 82 ? -2.587 -13.965 45.736 1.00 44.97 82 ASN A C 1
ATOM 611 O O . ASN A 1 82 ? -1.634 -13.191 45.722 1.00 44.97 82 ASN A O 1
ATOM 615 N N . GLY A 1 83 ? -3.844 -13.542 45.880 1.00 38.06 83 GLY A N 1
ATOM 616 C CA . GLY A 1 83 ? -4.178 -12.213 46.370 1.00 38.06 83 GLY A CA 1
ATOM 617 C C . GLY A 1 83 ? -3.921 -12.141 47.873 1.00 38.06 83 GLY A C 1
ATOM 618 O O . GLY A 1 83 ? -4.691 -12.683 48.659 1.00 38.06 83 GLY A O 1
ATOM 619 N N . LYS A 1 84 ? -2.850 -11.455 48.272 1.00 42.34 84 LYS A N 1
ATOM 620 C CA . LYS A 1 84 ? -2.719 -10.849 49.600 1.00 42.34 84 LYS A CA 1
ATOM 621 C C . LYS A 1 84 ? -2.320 -9.397 49.407 1.00 42.34 84 LYS A C 1
ATOM 623 O O . LYS A 1 84 ? -1.200 -9.116 48.998 1.00 42.34 84 LYS A O 1
ATOM 628 N N . GLY A 1 85 ? -3.243 -8.492 49.691 1.00 38.91 85 GLY A N 1
ATOM 629 C CA . GLY A 1 85 ? -2.973 -7.064 49.641 1.00 38.91 85 GLY A CA 1
ATOM 630 C C . GLY A 1 85 ? -4.255 -6.271 49.747 1.00 38.91 85 GLY A C 1
ATOM 631 O O . GLY A 1 85 ? -4.700 -5.742 48.740 1.00 38.91 85 GLY A O 1
ATOM 632 N N . LEU A 1 86 ? -4.843 -6.247 50.942 1.00 47.50 86 LEU A N 1
ATOM 633 C CA . LEU A 1 86 ? -5.932 -5.351 51.316 1.00 47.50 86 LEU A CA 1
ATOM 634 C C . LEU A 1 86 ? -5.748 -4.979 52.798 1.00 47.50 86 LEU A C 1
ATOM 636 O O . LEU A 1 86 ? -5.778 -5.837 53.678 1.00 47.50 86 LEU A O 1
ATOM 640 N N . ASP A 1 87 ? -5.356 -3.717 52.975 1.00 42.72 87 ASP A N 1
ATOM 641 C CA . ASP A 1 87 ? -5.701 -2.784 54.049 1.00 42.72 87 ASP A CA 1
ATOM 642 C C . ASP A 1 87 ? -6.173 -3.325 55.413 1.00 42.72 87 ASP A C 1
ATOM 644 O O . ASP A 1 87 ? -7.209 -3.956 55.568 1.00 42.72 87 ASP A O 1
ATOM 648 N N . GLY A 1 88 ? -5.428 -2.949 56.453 1.00 40.56 88 GLY A N 1
ATOM 649 C CA . GLY A 1 88 ? -5.812 -3.116 57.854 1.00 40.56 88 GLY A CA 1
ATOM 650 C C . GLY A 1 88 ? -5.106 -2.093 58.739 1.00 40.56 88 GLY A C 1
ATOM 651 O O . GLY A 1 88 ? -4.512 -2.440 59.754 1.00 40.56 88 GLY A O 1
ATOM 652 N N . VAL A 1 89 ? -5.092 -0.832 58.302 1.00 49.62 89 VAL A N 1
ATOM 653 C CA . VAL A 1 89 ? -4.646 0.310 59.107 1.00 49.62 89 VAL A CA 1
ATOM 654 C C . VAL A 1 89 ? -5.785 0.702 60.055 1.00 49.62 89 VAL A C 1
ATOM 656 O O . VAL A 1 89 ? -6.840 1.126 59.599 1.00 49.62 89 VAL A O 1
ATOM 659 N N . LEU A 1 90 ? -5.509 0.588 61.360 1.00 50.22 90 LEU A N 1
ATOM 660 C CA . LEU A 1 90 ? -6.141 1.274 62.501 1.00 50.22 90 LEU A CA 1
ATOM 661 C C . LEU A 1 90 ? -7.658 1.099 62.690 1.00 50.22 90 LEU A C 1
ATOM 663 O O . LEU A 1 90 ? -8.446 1.732 61.991 1.00 50.22 90 LEU A O 1
ATOM 667 N N . LYS A 1 91 ? -8.013 0.315 63.721 1.00 46.62 91 LYS A N 1
ATOM 668 C CA . LYS A 1 91 ? -9.256 0.273 64.533 1.00 46.62 91 LYS A CA 1
ATOM 669 C C . LYS A 1 91 ? -9.156 -1.034 65.353 1.00 46.62 91 LYS A C 1
ATOM 671 O O . LYS A 1 91 ? -8.942 -2.077 64.758 1.00 46.62 91 LYS A O 1
ATOM 676 N N . ASP A 1 92 ? -9.128 -1.115 66.678 1.00 54.00 92 ASP A N 1
ATOM 677 C CA . ASP A 1 92 ? -9.638 -0.249 67.725 1.00 54.00 92 ASP A CA 1
ATOM 678 C C . ASP A 1 92 ? -8.855 -0.492 69.027 1.00 54.00 92 ASP A C 1
ATOM 680 O O . ASP A 1 92 ? -8.726 -1.619 69.508 1.00 54.00 92 ASP A O 1
ATOM 684 N N . SER A 1 93 ? -8.382 0.591 69.638 1.00 52.38 93 SER A N 1
ATOM 685 C CA . SER A 1 93 ? -8.221 0.661 71.087 1.00 52.38 93 SER A CA 1
ATOM 686 C C . SER A 1 93 ? -9.609 0.625 71.722 1.00 52.38 93 SER A C 1
ATOM 688 O O . SER A 1 93 ? -10.348 1.591 71.556 1.00 52.38 93 SER A O 1
ATOM 690 N N . ALA A 1 94 ? -9.961 -0.416 72.481 1.00 57.44 94 ALA A N 1
ATOM 691 C CA . ALA A 1 94 ? -10.976 -0.321 73.535 1.00 57.44 94 ALA A CA 1
ATOM 692 C C . ALA A 1 94 ? -11.119 -1.616 74.359 1.00 57.44 94 ALA A C 1
ATOM 694 O O . ALA A 1 94 ? -11.708 -2.565 73.861 1.00 57.44 94 ALA A O 1
ATOM 695 N N . LYS A 1 95 ? -10.764 -1.519 75.658 1.00 51.78 95 LYS A N 1
ATOM 696 C CA . LYS A 1 95 ? -11.485 -2.095 76.828 1.00 51.78 95 LYS A CA 1
ATOM 697 C C . LYS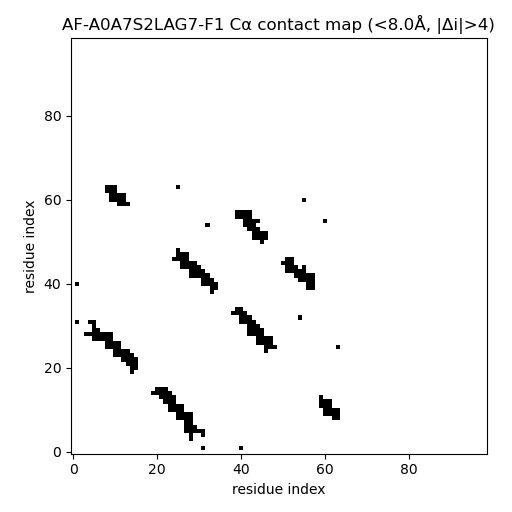 A 1 95 ? -11.395 -3.639 76.941 1.00 51.78 95 LYS A C 1
ATOM 699 O O . LYS A 1 95 ? -11.479 -4.334 75.952 1.00 51.78 95 LYS A O 1
ATOM 704 N N . ASN A 1 96 ? -11.265 -4.325 78.073 1.00 50.62 96 ASN A N 1
ATOM 705 C CA . ASN A 1 96 ? -11.436 -4.095 79.510 1.00 50.62 96 ASN A CA 1
ATOM 706 C C . ASN A 1 96 ? -10.860 -5.393 80.155 1.00 50.62 96 ASN A C 1
ATOM 708 O O . ASN A 1 96 ? -11.114 -6.467 79.620 1.00 50.62 96 ASN A O 1
ATOM 712 N N . VAL A 1 97 ? -9.920 -5.359 81.108 1.00 53.41 97 VAL A N 1
ATOM 713 C CA . VAL A 1 97 ? -10.163 -5.554 82.560 1.00 53.41 97 VAL A CA 1
ATOM 714 C C . VAL A 1 97 ? -10.933 -6.837 82.925 1.00 53.41 97 VAL A C 1
ATOM 716 O O . VAL A 1 97 ? -12.095 -6.955 82.561 1.00 53.41 97 VAL A O 1
ATOM 719 N N . VAL A 1 98 ? -10.257 -7.689 83.726 1.00 53.38 98 VAL A N 1
ATOM 720 C CA . VAL A 1 98 ? -10.758 -8.559 84.828 1.00 53.38 98 VAL A CA 1
ATOM 721 C C . VAL A 1 98 ? -11.843 -9.587 84.450 1.00 53.38 98 VAL A C 1
ATOM 723 O O . VAL A 1 98 ? -12.868 -9.262 83.872 1.00 53.38 98 VAL A O 1
ATOM 726 N N . SER A 1 99 ? -11.680 -10.872 84.770 1.00 47.19 99 SER A N 1
ATOM 727 C CA . SER A 1 99 ? -11.481 -11.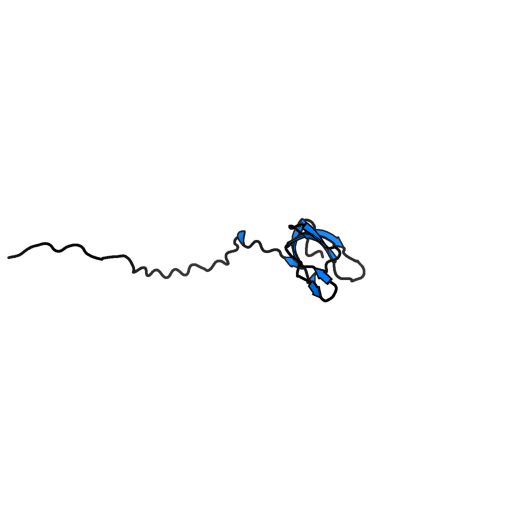388 86.129 1.00 47.19 99 SER A CA 1
ATOM 728 C C . SER A 1 99 ? -10.841 -12.767 86.180 1.00 47.19 99 SER A C 1
ATOM 730 O O . SER A 1 99 ? -10.931 -13.498 85.172 1.00 47.19 99 SER A O 1
#

Solvent-accessible surface area (backbone atoms only — not comparable to full-atom values): 6635 Å² total; per-residue (Å²): 131,84,88,72,54,70,68,39,62,29,31,33,56,60,48,79,51,98,94,42,88,40,76,53,45,54,21,30,29,71,42,76,46,78,50,93,87,77,54,78,52,23,32,23,34,39,32,76,92,59,66,70,48,73,67,42,50,56,93,43,54,42,82,54,78,65,78,85,73,58,84,66,76,77,73,71,82,76,79,78,90,74,91,82,88,77,88,85,81,86,86,78,94,76,91,77,84,89,133

Foldseek 3Di:
DDPADAQAKKWFPFDDDVPDGRRTGIWGFHDWDDDPPPDAIFTWTAHPVGDIDGRHGPVRIGHDDDPVVDPPVCPPPPDPDDDDDDDDPDDDDDDDDDD

Secondary structure (DSSP, 8-state):
--SS-TT-EEEEPPEEETTEEE--EEEEEEEEE--TTSPPPEEEEEETTS-EEEEEEGGGEEE---TTS------------------------------

Radius of gyration: 29.43 Å; Cα contacts (8 Å, |Δi|>4): 129; chains: 1; bounding box: 29×30×106 Å

Nearest PDB structures (foldseek):
  4qqd-assembly1_A  TM=6.916E-01  e=1.487E+00  Homo sapiens
  6vee-assembly1_A  TM=5.636E-01  e=6.308E-01  Mus musculus
  2eko-assembly1_A  TM=4.056E-01  e=5.314E-01  Homo sapiens
  3db4-assembly1_A  TM=6.198E-01  e=2.349E+00  Homo sapiens
  4qqd-assembly2_B  TM=6.214E-01  e=3.711E+00  Homo sapiens

Organism: NCBI:txid163516

pLDDT: mean 75.23, std 19.06, range [38.06, 95.56]

Sequence (99 aa):
MTIFTVGALVNVQSRTWAGINKPGGVGAVCGVHCQDDGEDEKYDIKYVLGGQEKGVSLEFIGPYEDLASGKSSKRTRRGNSNGKGLDGVLKDSAKNVVS

Mean predicted aligned error: 15.02 Å